Protein AF-A0A7W1L720-F1 (afdb_monomer)

Nearest PDB structures (foldseek):
  8gme-assembly2_D  TM=6.610E-01  e=1.877E+00  Tequatrovirus
  8s9i-assembly1_A  TM=6.645E-01  e=3.642E+00  Tequatrovirus
  8p0w-assembly1_G  TM=3.913E-01  e=6.218E-01  Homo sapiens
  6bp6-assembly1_B  TM=3.991E-01  e=1.275E+00  Homo sapiens
  8p0w-assembly1_B  TM=3.768E-01  e=3.642E+00  Homo sapiens

Structure (mmCIF, N/CA/C/O backbone):
data_AF-A0A7W1L720-F1
#
_entry.id   AF-A0A7W1L720-F1
#
loop_
_atom_site.group_PDB
_atom_site.id
_atom_site.type_symbol
_atom_site.label_atom_id
_atom_site.label_alt_id
_atom_site.label_comp_id
_atom_site.label_asym_id
_atom_site.label_entity_id
_atom_site.label_seq_id
_atom_site.pdbx_PDB_ins_code
_atom_site.Cartn_x
_atom_site.Cartn_y
_atom_site.Cartn_z
_atom_site.occupancy
_atom_site.B_iso_or_equiv
_atom_site.auth_seq_id
_atom_site.auth_comp_id
_atom_site.auth_asym_id
_atom_site.auth_atom_id
_atom_site.pdbx_PDB_model_num
ATOM 1 N N . MET A 1 1 ? 8.305 -11.039 -8.460 1.00 84.25 1 MET A N 1
ATOM 2 C CA . MET A 1 1 ? 7.531 -10.639 -9.656 1.00 84.25 1 MET A CA 1
ATOM 3 C C . MET A 1 1 ? 8.426 -9.963 -10.688 1.00 84.25 1 MET A C 1
ATOM 5 O O . MET A 1 1 ? 9.222 -9.099 -10.330 1.00 84.25 1 MET A O 1
ATOM 9 N N . THR A 1 2 ? 8.290 -10.355 -11.951 1.00 89.62 2 THR A N 1
ATOM 10 C CA . THR A 1 2 ? 9.019 -9.853 -13.123 1.00 89.62 2 THR A CA 1
ATOM 11 C C . THR A 1 2 ? 8.273 -8.710 -13.824 1.00 89.62 2 THR A C 1
ATOM 13 O O . THR A 1 2 ? 7.104 -8.431 -13.558 1.00 89.62 2 THR A O 1
ATOM 16 N N . ARG A 1 3 ? 8.931 -8.044 -14.784 1.00 87.38 3 ARG A N 1
ATOM 17 C CA . ARG A 1 3 ? 8.314 -6.973 -15.587 1.00 87.38 3 ARG A CA 1
ATOM 18 C C . ARG A 1 3 ? 7.153 -7.459 -16.466 1.00 87.38 3 ARG A C 1
ATOM 20 O O . ARG A 1 3 ? 6.214 -6.699 -16.685 1.00 87.38 3 ARG A O 1
ATOM 27 N N . ALA A 1 4 ? 7.236 -8.679 -16.997 1.00 89.44 4 ALA A N 1
ATOM 28 C CA . ALA A 1 4 ? 6.194 -9.237 -17.858 1.00 89.44 4 ALA A CA 1
ATOM 29 C C . ALA A 1 4 ? 4.912 -9.518 -17.062 1.00 89.44 4 ALA A C 1
ATOM 31 O O . ALA A 1 4 ? 3.839 -9.109 -17.493 1.00 89.44 4 ALA A O 1
ATOM 32 N N . GLU A 1 5 ? 5.052 -10.111 -15.874 1.00 91.56 5 GLU A N 1
ATOM 33 C CA . GLU A 1 5 ? 3.946 -10.350 -14.935 1.00 91.56 5 GLU A CA 1
ATOM 34 C C . GLU A 1 5 ? 3.291 -9.028 -14.512 1.00 91.56 5 GLU A C 1
ATOM 36 O O . GLU A 1 5 ? 2.081 -8.876 -14.613 1.00 91.56 5 GLU A O 1
ATOM 41 N N . LEU A 1 6 ? 4.095 -8.012 -14.166 1.00 91.19 6 LEU A N 1
ATOM 42 C CA . LEU A 1 6 ? 3.585 -6.669 -13.863 1.00 91.19 6 LEU A CA 1
ATOM 43 C C . LEU A 1 6 ? 2.748 -6.072 -14.999 1.00 91.19 6 LEU A C 1
ATOM 45 O O . LEU A 1 6 ? 1.732 -5.425 -14.754 1.00 91.19 6 LEU A O 1
ATOM 49 N N . LEU A 1 7 ? 3.201 -6.233 -16.245 1.00 92.31 7 LEU A N 1
ATOM 50 C CA . LEU A 1 7 ? 2.473 -5.723 -17.401 1.00 92.31 7 LEU A CA 1
ATOM 51 C C . LEU A 1 7 ? 1.150 -6.470 -17.592 1.00 92.31 7 LEU A C 1
ATOM 53 O O . LEU A 1 7 ? 0.152 -5.840 -17.930 1.00 92.31 7 LEU A O 1
ATOM 57 N N . GLU A 1 8 ? 1.140 -7.782 -17.376 1.00 94.25 8 GLU A N 1
ATOM 58 C CA . GLU A 1 8 ? -0.069 -8.596 -17.458 1.00 94.25 8 GLU A CA 1
ATOM 59 C C . GLU A 1 8 ? -1.124 -8.144 -16.439 1.00 94.25 8 GLU A C 1
ATOM 61 O O . GLU A 1 8 ? -2.250 -7.854 -16.841 1.00 94.25 8 GLU A O 1
ATOM 66 N N . GLU A 1 9 ? -0.742 -7.965 -15.171 1.00 93.88 9 GLU A N 1
ATOM 67 C CA . GLU A 1 9 ? -1.620 -7.440 -14.112 1.00 93.88 9 GLU A CA 1
ATOM 68 C C . GLU A 1 9 ? -2.250 -6.093 -14.519 1.00 93.88 9 GLU A C 1
ATOM 70 O O . GLU A 1 9 ? -3.471 -5.908 -14.486 1.00 93.88 9 GLU A O 1
ATOM 75 N N . VAL A 1 10 ? -1.430 -5.148 -14.998 1.00 92.81 10 VAL A N 1
ATOM 76 C CA . VAL A 1 10 ? -1.912 -3.827 -15.442 1.00 92.81 10 VAL A CA 1
ATOM 77 C C . VAL A 1 10 ? -2.888 -3.943 -16.614 1.00 92.81 10 VAL A C 1
ATOM 79 O O . VAL A 1 10 ? -3.905 -3.247 -16.640 1.00 92.81 10 VAL A O 1
ATOM 82 N N . LEU A 1 11 ? -2.610 -4.813 -17.589 1.00 95.69 11 LEU A N 1
ATOM 83 C CA . LEU A 1 11 ? -3.492 -5.030 -18.741 1.00 95.69 11 LEU A CA 1
ATOM 84 C C . LEU A 1 11 ? -4.827 -5.674 -18.347 1.00 95.69 11 LEU A C 1
ATOM 86 O O . LEU A 1 11 ? -5.831 -5.448 -19.023 1.00 95.69 11 LEU A O 1
ATOM 90 N N . GLN A 1 12 ? -4.859 -6.419 -17.242 1.00 95.38 12 GLN A N 1
ATOM 91 C CA . GLN A 1 12 ? -6.083 -6.951 -16.641 1.00 95.38 12 GLN A CA 1
ATOM 92 C C . GLN A 1 12 ? -6.851 -5.904 -15.811 1.00 95.38 12 GLN A C 1
ATOM 94 O O . GLN A 1 12 ? -7.932 -6.189 -15.296 1.00 95.38 12 GLN A O 1
ATOM 99 N N . GLY A 1 13 ? -6.342 -4.671 -15.728 1.00 94.12 13 GLY A N 1
ATOM 100 C CA . GLY A 1 13 ? -6.983 -3.557 -15.033 1.00 94.12 13 GLY A CA 1
ATOM 101 C C . GLY A 1 13 ? -6.602 -3.439 -13.558 1.00 94.12 13 GLY A C 1
ATOM 102 O O . GLY A 1 13 ? -7.248 -2.684 -12.831 1.00 94.12 13 GLY A O 1
ATOM 103 N N . VAL A 1 14 ? -5.565 -4.151 -13.110 1.00 95.25 14 VAL A N 1
ATOM 104 C CA . VAL A 1 14 ? -5.061 -4.054 -11.739 1.00 95.25 14 VAL A CA 1
ATOM 105 C C . VAL A 1 14 ? -4.309 -2.741 -11.548 1.00 95.25 14 VAL A C 1
ATOM 107 O O . VAL A 1 14 ? -3.455 -2.354 -12.350 1.00 95.25 14 VAL A O 1
ATOM 110 N N . LEU A 1 15 ? -4.620 -2.044 -10.455 1.00 95.50 15 LEU A N 1
ATOM 111 C CA . LEU A 1 15 ? -3.915 -0.834 -10.060 1.00 95.50 15 LEU A CA 1
ATOM 112 C C . LEU A 1 15 ? -2.749 -1.193 -9.140 1.00 95.50 15 LEU A C 1
ATOM 114 O O . LEU A 1 15 ? -2.918 -1.826 -8.097 1.00 95.50 15 LEU A O 1
ATOM 118 N N . LEU A 1 16 ? -1.557 -0.740 -9.516 1.00 95.06 16 LEU A N 1
ATOM 119 C CA . LEU A 1 16 ? -0.338 -0.982 -8.760 1.00 95.06 16 LEU A CA 1
ATOM 120 C C . LEU A 1 16 ? 0.589 0.231 -8.777 1.00 95.06 16 LEU A C 1
ATOM 122 O O . LEU A 1 16 ? 0.572 1.054 -9.695 1.00 95.06 16 LEU A O 1
ATOM 126 N N . ILE A 1 17 ? 1.416 0.330 -7.743 1.00 94.69 17 ILE A N 1
ATOM 127 C CA . ILE A 1 17 ? 2.519 1.281 -7.638 1.00 94.69 17 ILE A CA 1
ATOM 128 C C . ILE A 1 17 ? 3.801 0.474 -7.515 1.00 94.69 17 ILE A C 1
ATOM 130 O O . ILE A 1 17 ? 3.909 -0.407 -6.673 1.00 94.69 17 ILE A O 1
ATOM 134 N N . VAL A 1 18 ? 4.792 0.789 -8.342 1.00 94.81 18 VAL A N 1
ATOM 135 C CA . VAL A 1 18 ? 6.126 0.188 -8.260 1.00 94.81 18 VAL A CA 1
ATOM 136 C C . VAL A 1 18 ? 7.089 1.231 -7.730 1.00 94.81 18 VAL A C 1
ATOM 138 O O . VAL A 1 18 ? 7.270 2.280 -8.349 1.00 94.81 18 VAL A O 1
ATOM 141 N N . GLY A 1 19 ? 7.730 0.947 -6.602 1.00 95.00 19 GLY A N 1
ATOM 142 C CA . GLY A 1 19 ? 8.590 1.932 -5.961 1.00 95.00 19 GLY A CA 1
ATOM 143 C C . GLY A 1 19 ? 9.538 1.361 -4.923 1.00 95.00 19 GLY A C 1
ATOM 144 O O . GLY A 1 19 ? 9.471 0.194 -4.542 1.00 95.00 19 GLY A O 1
ATOM 145 N N . GLU A 1 20 ? 10.439 2.221 -4.475 1.00 96.44 20 GLU A N 1
ATOM 146 C CA . GLU A 1 20 ? 11.342 1.963 -3.369 1.00 96.44 20 GLU A CA 1
ATOM 147 C C . GLU A 1 20 ? 10.626 2.239 -2.043 1.00 96.44 20 GLU A C 1
ATOM 149 O O . GLU A 1 20 ? 10.078 3.323 -1.821 1.00 96.44 20 GLU A O 1
ATOM 154 N N . TYR A 1 21 ? 10.633 1.270 -1.138 1.00 96.94 21 TYR A N 1
ATOM 155 C CA . TYR A 1 21 ? 10.044 1.416 0.182 1.00 96.94 21 TYR A CA 1
ATOM 156 C C . TYR A 1 21 ? 10.925 2.298 1.071 1.00 96.94 21 TYR A C 1
ATOM 158 O O . TYR A 1 21 ? 12.103 2.011 1.311 1.00 96.94 21 TYR A O 1
ATOM 166 N N . ARG A 1 22 ? 10.349 3.380 1.601 1.00 97.12 22 ARG A N 1
ATOM 167 C CA . ARG A 1 22 ? 11.051 4.349 2.456 1.00 97.12 22 ARG A CA 1
ATOM 168 C C . ARG A 1 22 ? 10.780 4.131 3.945 1.00 97.12 22 ARG A C 1
ATOM 170 O O . ARG A 1 22 ? 11.640 4.464 4.761 1.00 97.12 22 ARG A O 1
ATOM 177 N N . GLY A 1 23 ? 9.638 3.548 4.300 1.00 96.00 23 GLY A N 1
ATOM 178 C CA . GLY A 1 23 ? 9.287 3.217 5.680 1.00 96.00 23 GLY A CA 1
ATOM 179 C C . GLY A 1 23 ? 7.785 3.250 5.929 1.00 96.00 23 GLY A C 1
ATOM 180 O O . GLY A 1 23 ? 7.015 3.598 5.037 1.00 96.00 23 GLY A O 1
ATOM 181 N N . SER A 1 24 ? 7.388 2.905 7.154 1.00 96.31 24 SER A N 1
ATOM 182 C CA . SER A 1 24 ? 5.986 2.916 7.579 1.00 96.31 24 SER A CA 1
ATOM 183 C C . SER A 1 24 ? 5.833 3.303 9.038 1.00 96.31 24 SER A C 1
ATOM 185 O O . SER A 1 24 ? 6.743 3.116 9.846 1.00 96.31 24 SER A O 1
ATOM 187 N N . HIS A 1 25 ? 4.647 3.788 9.377 1.00 96.00 25 HIS A N 1
ATOM 188 C CA . HIS A 1 25 ? 4.207 3.992 10.749 1.00 96.00 25 HIS A CA 1
ATOM 189 C C . HIS A 1 25 ? 2.735 3.593 10.870 1.00 96.00 25 HIS A C 1
ATOM 191 O O . HIS A 1 25 ? 1.998 3.657 9.887 1.00 96.00 25 HIS A O 1
ATOM 197 N N . ALA A 1 26 ? 2.323 3.162 12.061 1.00 96.19 26 ALA A N 1
ATOM 198 C CA . ALA A 1 26 ? 0.934 2.857 12.359 1.00 96.19 26 ALA A CA 1
A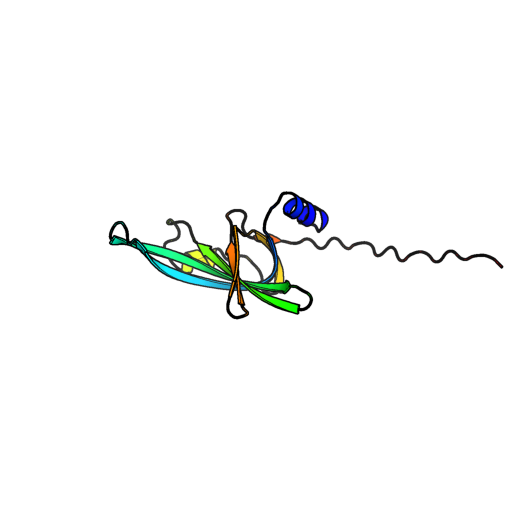TOM 199 C C . ALA A 1 26 ? 0.403 3.852 13.385 1.00 96.19 26 ALA A C 1
ATOM 201 O O . ALA A 1 26 ? 1.108 4.210 14.322 1.00 96.19 26 ALA A O 1
ATOM 202 N N . GLU A 1 27 ? -0.843 4.266 13.219 1.00 95.50 27 GLU A N 1
ATOM 203 C CA . GLU A 1 27 ? -1.502 5.215 14.107 1.00 95.50 27 GLU A CA 1
ATOM 204 C C . GLU A 1 27 ? -2.943 4.793 14.386 1.00 95.50 27 GLU A C 1
ATOM 206 O O . GLU A 1 27 ? -3.559 4.039 13.624 1.00 95.50 27 GLU A O 1
ATOM 211 N N . GLN A 1 28 ? -3.488 5.305 15.488 1.00 94.12 28 GLN A N 1
ATOM 212 C CA . GLN A 1 28 ? -4.903 5.169 15.783 1.00 94.12 28 GLN A CA 1
ATOM 213 C C . GLN A 1 28 ? -5.684 6.222 14.998 1.00 94.12 28 GLN A C 1
ATOM 215 O O . GLN A 1 28 ? -5.430 7.421 15.110 1.00 94.12 28 GLN A O 1
ATOM 220 N N . ALA A 1 29 ? -6.650 5.763 14.214 1.00 91.88 29 ALA A N 1
ATOM 221 C CA . ALA A 1 29 ? -7.550 6.602 13.448 1.00 91.88 29 ALA A CA 1
ATOM 222 C C . ALA A 1 29 ? -8.998 6.285 13.817 1.00 91.88 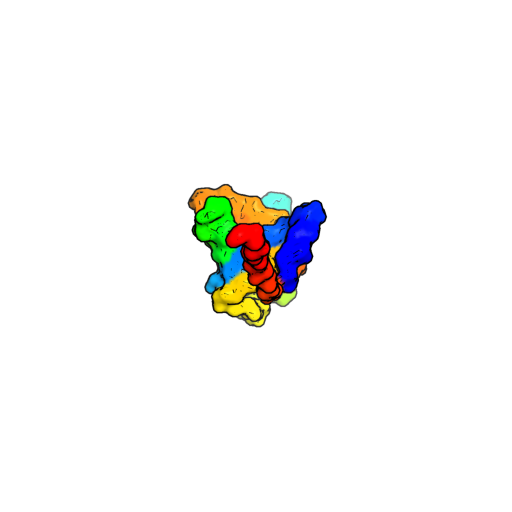29 ALA A C 1
ATOM 224 O O . ALA A 1 29 ? -9.324 5.218 14.338 1.00 91.88 29 ALA A O 1
ATOM 225 N N . GLY A 1 30 ? -9.888 7.223 13.528 1.00 88.06 30 GLY A N 1
ATOM 226 C CA . GLY A 1 30 ? -11.301 7.010 13.753 1.00 88.06 30 GLY A CA 1
ATOM 227 C C . GLY A 1 30 ? -12.158 8.082 13.117 1.00 88.06 30 GLY A C 1
ATOM 228 O O . GLY A 1 30 ? -11.678 9.137 12.700 1.00 88.06 30 GLY A O 1
ATOM 229 N N . TYR A 1 31 ? -13.443 7.787 13.017 1.00 89.12 31 TYR A N 1
ATOM 230 C CA . TYR A 1 31 ? -14.456 8.737 12.592 1.00 89.12 31 TYR A CA 1
ATOM 231 C C . TYR A 1 31 ? -15.768 8.444 13.309 1.00 89.12 31 TYR A C 1
ATOM 233 O O . TYR A 1 31 ? -15.989 7.353 13.832 1.00 89.12 31 TYR A O 1
ATOM 241 N N . VAL A 1 32 ? -16.648 9.438 13.322 1.00 89.31 32 VAL A N 1
ATOM 242 C CA . VAL A 1 32 ? -18.017 9.264 13.801 1.00 89.31 32 VAL A CA 1
ATOM 243 C C . VAL A 1 32 ? -18.901 8.990 12.597 1.00 89.31 32 VAL A C 1
ATOM 245 O O . VAL A 1 32 ? -18.977 9.815 11.681 1.00 89.31 32 VAL A O 1
ATOM 248 N N . ASP A 1 33 ? -19.563 7.837 12.590 1.00 86.81 33 ASP A N 1
ATOM 249 C CA . ASP A 1 33 ? -20.582 7.541 11.595 1.00 86.81 33 ASP A CA 1
ATOM 250 C C . ASP A 1 33 ? -21.759 8.499 11.801 1.00 86.81 33 ASP A C 1
ATOM 252 O O . ASP A 1 33 ? -22.491 8.423 12.787 1.00 86.81 33 ASP A O 1
ATOM 256 N N . ARG A 1 34 ? -21.952 9.416 10.850 1.00 85.56 34 ARG A N 1
ATOM 257 C CA . ARG A 1 34 ? -23.010 10.431 10.920 1.00 85.56 34 ARG A CA 1
ATOM 258 C C . ARG A 1 34 ? -24.419 9.841 10.864 1.00 85.56 34 ARG A C 1
ATOM 260 O O . ARG A 1 34 ? -25.354 10.524 11.269 1.00 85.56 34 ARG A O 1
ATOM 267 N N . LYS A 1 35 ? -24.591 8.619 10.351 1.00 87.94 35 LYS A N 1
ATOM 268 C CA . LYS A 1 35 ? -25.901 7.977 10.204 1.00 87.94 35 LYS A CA 1
ATOM 269 C C . LYS A 1 35 ? -26.391 7.357 11.510 1.00 87.94 35 LYS A C 1
ATOM 271 O O . LYS A 1 35 ? -27.585 7.409 11.786 1.00 87.94 35 LYS A O 1
ATOM 276 N N . PHE A 1 36 ? -25.482 6.785 12.297 1.00 86.81 36 PHE A N 1
ATOM 277 C CA . PHE A 1 36 ? -25.824 6.043 13.517 1.00 86.81 36 PHE A CA 1
ATOM 278 C C . PHE A 1 36 ? -25.231 6.643 14.799 1.00 86.81 36 PHE A C 1
ATOM 280 O O . PHE A 1 36 ? -25.585 6.213 15.890 1.00 86.81 36 PHE A O 1
ATOM 287 N N . GLY A 1 37 ? -24.339 7.631 14.690 1.00 87.44 37 GLY A N 1
ATOM 288 C CA . GLY A 1 37 ? -23.655 8.254 15.826 1.00 87.44 37 GLY A CA 1
ATOM 289 C C . GLY A 1 37 ? -22.537 7.402 16.436 1.00 87.44 37 GLY A C 1
ATOM 290 O O . GLY A 1 37 ? -21.959 7.793 17.447 1.00 87.44 37 GLY A O 1
ATOM 291 N N . ASN A 1 38 ? -22.212 6.254 15.839 1.00 89.44 38 ASN A N 1
ATOM 292 C CA . ASN A 1 38 ? -21.195 5.347 16.360 1.00 89.44 38 ASN A CA 1
ATOM 293 C C . ASN A 1 38 ? -19.790 5.909 16.132 1.00 89.44 38 ASN A C 1
ATOM 295 O O . ASN A 1 38 ? -19.453 6.343 15.029 1.00 89.44 38 ASN A O 1
ATOM 299 N N . VAL A 1 39 ? -18.952 5.852 17.167 1.00 86.81 39 VAL A N 1
ATOM 300 C CA . VAL A 1 39 ? -17.520 6.135 17.044 1.00 86.81 39 VAL A CA 1
ATOM 301 C C . VAL A 1 39 ? -16.832 4.872 16.544 1.00 86.81 39 VAL A C 1
ATOM 303 O O . VAL A 1 39 ? -16.842 3.845 17.220 1.00 86.81 39 VAL A O 1
ATOM 306 N N . ILE A 1 40 ? -16.238 4.951 15.359 1.00 88.44 40 ILE A N 1
ATOM 307 C CA . ILE A 1 40 ? -15.467 3.866 14.762 1.00 88.44 40 ILE A CA 1
ATOM 308 C C . ILE A 1 40 ? -13.996 4.210 14.938 1.00 88.44 40 ILE A C 1
ATOM 310 O O . ILE A 1 40 ? -13.530 5.207 14.393 1.00 88.44 40 ILE A O 1
ATOM 314 N N . ASN A 1 41 ? -13.275 3.369 15.677 1.00 89.88 41 ASN A N 1
ATOM 315 C CA . ASN A 1 41 ? -11.831 3.468 15.873 1.00 89.88 41 ASN A CA 1
ATOM 316 C C . ASN A 1 41 ? -11.150 2.255 15.241 1.00 89.88 41 ASN A C 1
ATOM 318 O O . ASN A 1 41 ? -11.664 1.142 15.322 1.00 89.88 41 ASN A O 1
ATOM 322 N N . TYR A 1 42 ? -9.999 2.467 14.618 1.00 92.00 42 TYR A N 1
ATOM 323 C CA . TYR A 1 42 ? -9.200 1.412 14.005 1.00 92.00 42 TYR A CA 1
ATOM 324 C C . TYR A 1 42 ? -7.729 1.818 13.942 1.00 92.00 42 TYR A C 1
ATOM 326 O O . TYR A 1 42 ? -7.382 2.997 14.028 1.00 92.00 42 TYR A O 1
ATOM 334 N N . ILE A 1 43 ? -6.854 0.832 13.770 1.00 95.19 43 ILE A N 1
ATOM 335 C CA . ILE A 1 43 ? -5.443 1.075 13.479 1.00 95.19 43 ILE A CA 1
ATOM 336 C C . ILE A 1 43 ? -5.266 1.187 11.963 1.00 95.19 43 ILE A C 1
ATOM 338 O O . ILE A 1 43 ? -5.816 0.388 11.199 1.00 95.19 43 ILE A O 1
ATOM 342 N N . ARG A 1 44 ? -4.503 2.186 11.512 1.00 95.00 44 ARG A N 1
ATOM 343 C CA . ARG A 1 44 ? -4.084 2.314 10.109 1.00 95.00 44 ARG A CA 1
ATOM 344 C C . ARG A 1 44 ? -2.570 2.391 10.001 1.00 95.00 44 ARG A C 1
ATOM 346 O O . ARG A 1 44 ? -1.940 3.072 10.805 1.00 95.00 44 ARG A O 1
ATOM 353 N N . ALA A 1 45 ? -2.000 1.737 8.995 1.00 95.44 45 ALA A N 1
ATOM 354 C CA . ALA A 1 45 ? -0.641 2.006 8.549 1.00 95.44 45 ALA A CA 1
ATOM 355 C C . ALA A 1 45 ? -0.630 3.106 7.493 1.00 95.44 45 ALA A C 1
ATOM 357 O O . ALA A 1 45 ? -1.542 3.226 6.671 1.00 95.44 45 ALA A O 1
ATOM 358 N N . ILE A 1 46 ? 0.451 3.873 7.502 1.00 96.56 46 ILE A N 1
ATOM 359 C CA . ILE A 1 46 ? 0.851 4.758 6.421 1.00 96.56 46 ILE A CA 1
ATOM 360 C C . ILE A 1 46 ? 2.229 4.287 5.967 1.00 96.56 46 ILE A C 1
ATOM 362 O O . ILE A 1 46 ? 3.206 4.400 6.712 1.00 96.56 46 ILE A O 1
ATOM 366 N N . HIS A 1 47 ? 2.297 3.767 4.748 1.00 97.06 47 HIS A N 1
ATOM 367 C CA . HIS A 1 47 ? 3.530 3.391 4.073 1.00 97.06 47 HIS A CA 1
ATOM 368 C C . HIS A 1 47 ? 3.983 4.537 3.173 1.00 97.06 47 HIS A C 1
ATOM 370 O O . HIS A 1 47 ? 3.172 5.185 2.508 1.00 97.06 47 HIS A O 1
ATOM 376 N N . LEU A 1 48 ? 5.287 4.781 3.136 1.00 97.12 48 LEU A N 1
ATOM 377 C CA . LEU A 1 48 ? 5.904 5.723 2.218 1.00 97.12 48 LEU A CA 1
ATOM 378 C C . LEU A 1 48 ? 6.697 4.947 1.173 1.00 97.12 48 LEU A C 1
ATOM 380 O O . LEU A 1 48 ? 7.652 4.240 1.507 1.00 97.12 48 LEU A O 1
ATOM 384 N N . ALA A 1 49 ? 6.324 5.133 -0.086 1.00 97.06 49 ALA A N 1
ATOM 385 C CA . ALA A 1 49 ? 7.067 4.640 -1.232 1.00 97.06 49 ALA A CA 1
ATOM 386 C C . ALA A 1 49 ? 7.556 5.814 -2.082 1.00 97.06 49 ALA A C 1
ATOM 388 O O . ALA A 1 49 ? 6.935 6.878 -2.132 1.00 97.06 49 ALA A O 1
ATOM 389 N N . GLU A 1 50 ? 8.681 5.618 -2.751 1.00 96.50 50 GLU A N 1
ATOM 390 C CA . GLU A 1 50 ? 9.214 6.547 -3.733 1.00 96.50 50 GLU A CA 1
ATOM 391 C C . GLU A 1 50 ? 9.207 5.880 -5.105 1.00 96.50 50 GLU A C 1
ATOM 393 O O . GLU A 1 50 ? 9.747 4.788 -5.272 1.00 96.50 50 GLU A O 1
ATOM 398 N N . CYS A 1 51 ? 8.578 6.510 -6.090 1.00 94.31 51 CYS A N 1
ATOM 399 C CA . CYS A 1 51 ? 8.444 5.946 -7.429 1.00 94.31 51 CYS A CA 1
ATOM 400 C C . CYS A 1 51 ? 8.729 6.994 -8.500 1.00 94.31 51 CYS A C 1
ATOM 402 O O . CYS A 1 51 ? 8.573 8.195 -8.275 1.00 94.31 51 CYS A O 1
ATOM 404 N N . SER A 1 52 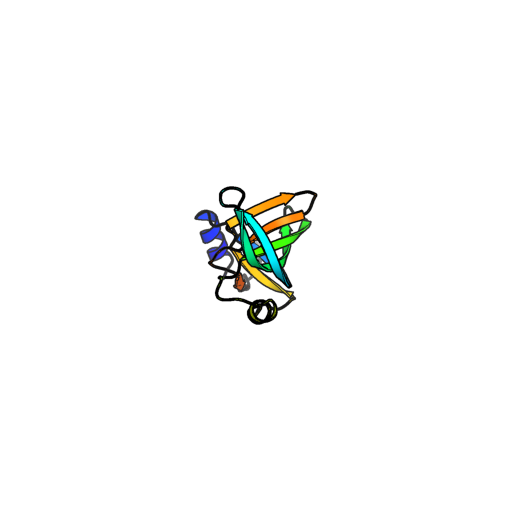? 9.109 6.538 -9.694 1.00 90.12 52 SER A N 1
ATOM 405 C CA . SER A 1 52 ? 9.134 7.425 -10.853 1.00 90.12 52 SER A CA 1
ATOM 406 C C . SER A 1 52 ? 7.718 7.601 -11.391 1.00 90.12 52 SER A C 1
ATOM 408 O O . SER A 1 52 ? 7.038 6.624 -11.698 1.00 90.12 52 SER A O 1
ATOM 410 N N . TRP A 1 53 ? 7.282 8.848 -11.515 1.00 82.75 53 TRP A N 1
ATOM 411 C CA . TRP A 1 53 ? 5.991 9.231 -12.067 1.00 82.75 53 TRP A CA 1
ATOM 412 C C . TRP A 1 53 ? 6.216 10.348 -13.088 1.00 82.75 53 TRP A C 1
ATOM 414 O O . TRP A 1 53 ? 6.873 11.332 -12.776 1.00 82.75 53 TRP A O 1
ATOM 424 N N . HIS A 1 54 ? 5.733 10.203 -14.328 1.00 81.38 54 HIS A N 1
ATOM 425 C CA . HIS A 1 54 ? 5.949 11.171 -15.425 1.00 81.38 54 HIS A CA 1
ATOM 426 C C . HIS A 1 54 ? 7.377 11.762 -15.501 1.00 81.38 54 HIS A C 1
ATOM 428 O O . HIS A 1 54 ? 7.552 12.976 -15.614 1.00 81.38 54 HIS A O 1
ATOM 434 N N . GLY A 1 55 ? 8.409 10.919 -15.397 1.00 82.31 55 GLY A N 1
ATOM 435 C CA . GLY A 1 55 ? 9.807 11.349 -15.529 1.00 82.31 55 GLY A CA 1
ATOM 436 C C . GLY A 1 55 ? 10.382 12.134 -14.341 1.00 82.31 55 GLY A C 1
ATOM 437 O O . GLY A 1 55 ? 11.514 12.599 -14.432 1.00 82.31 55 GLY A O 1
ATOM 438 N N . HIS A 1 56 ? 9.656 12.264 -13.228 1.00 86.31 56 HIS A N 1
ATOM 439 C CA . HIS A 1 56 ? 10.188 12.760 -11.956 1.00 86.31 56 HIS A CA 1
ATOM 440 C C . HIS A 1 56 ? 10.073 11.697 -10.863 1.00 86.31 56 HIS A C 1
ATOM 442 O O . HIS A 1 56 ? 9.341 10.720 -11.000 1.00 86.31 56 HIS A O 1
ATOM 448 N N . ILE A 1 57 ? 10.827 11.877 -9.783 1.00 90.25 57 ILE A N 1
ATOM 449 C CA . ILE A 1 57 ? 10.685 11.071 -8.572 1.00 90.25 57 ILE A CA 1
ATOM 450 C C . ILE A 1 57 ? 9.571 11.692 -7.728 1.00 90.25 57 ILE A C 1
ATOM 452 O O . ILE A 1 57 ? 9.623 12.884 -7.424 1.00 90.25 57 ILE A O 1
ATOM 456 N N . ASP A 1 58 ? 8.580 10.889 -7.356 1.00 91.50 58 ASP A N 1
ATOM 457 C CA . ASP A 1 58 ? 7.465 11.295 -6.506 1.00 91.50 58 ASP A CA 1
ATOM 458 C C . ASP A 1 58 ? 7.377 10.417 -5.251 1.00 91.50 58 ASP A C 1
ATOM 460 O O . ASP A 1 58 ? 7.842 9.274 -5.224 1.00 91.50 58 ASP A O 1
ATOM 464 N N . ARG A 1 59 ? 6.776 10.969 -4.195 1.00 93.94 59 ARG A N 1
ATOM 465 C CA . ARG A 1 59 ? 6.523 10.2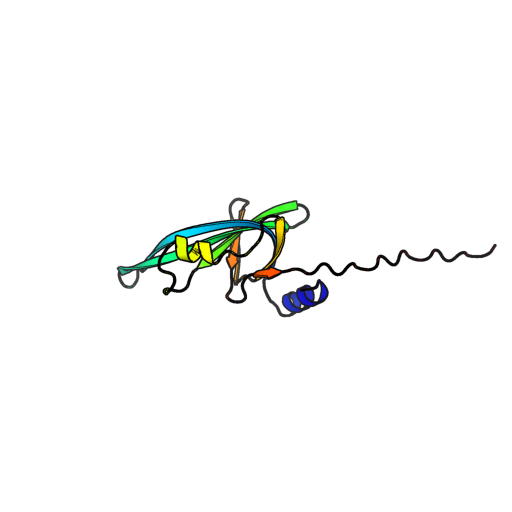69 -2.935 1.00 93.94 59 ARG A CA 1
ATOM 466 C C . ARG A 1 59 ? 5.047 9.932 -2.821 1.00 93.94 59 ARG A C 1
ATOM 468 O O . ARG A 1 59 ? 4.193 10.818 -2.837 1.00 93.94 59 ARG A O 1
ATOM 475 N N . VAL A 1 60 ? 4.770 8.652 -2.623 1.00 96.19 60 VAL A N 1
ATOM 476 C CA . VAL A 1 60 ? 3.419 8.125 -2.475 1.00 96.19 60 VAL A CA 1
ATOM 477 C C . VAL A 1 60 ? 3.185 7.746 -1.019 1.00 96.19 60 VAL A C 1
ATOM 479 O O . VAL A 1 60 ? 3.921 6.935 -0.455 1.00 96.19 60 VAL A O 1
ATOM 482 N N . MET A 1 61 ? 2.142 8.319 -0.420 1.00 96.94 61 MET A N 1
ATOM 483 C CA . MET A 1 61 ? 1.612 7.869 0.866 1.00 96.94 61 MET A CA 1
ATOM 484 C C . MET A 1 61 ? 0.531 6.821 0.627 1.00 96.94 61 MET A C 1
ATOM 486 O O . MET A 1 61 ? -0.516 7.129 0.062 1.00 96.94 61 MET A O 1
ATOM 490 N N . ILE A 1 62 ? 0.776 5.598 1.077 1.00 97.62 62 ILE A N 1
ATOM 491 C CA . ILE A 1 62 ? -0.132 4.470 0.896 1.00 97.62 62 ILE A CA 1
ATOM 492 C C . ILE A 1 62 ? -0.737 4.130 2.254 1.00 97.62 62 ILE A C 1
ATOM 494 O O . ILE A 1 62 ? -0.017 3.781 3.187 1.00 97.62 62 ILE A O 1
ATOM 498 N N . THR A 1 63 ? -2.052 4.254 2.394 1.00 96.69 63 THR A N 1
ATOM 499 C CA . THR A 1 63 ? -2.752 3.910 3.634 1.00 96.69 63 THR A CA 1
ATOM 500 C C . THR A 1 63 ? -3.239 2.471 3.603 1.00 96.69 63 THR A C 1
ATOM 502 O O . THR A 1 63 ? -3.803 2.051 2.600 1.00 96.69 63 THR A O 1
ATOM 505 N N . GLN A 1 64 ? -3.115 1.752 4.712 1.00 95.12 64 GLN A N 1
ATOM 506 C CA . GLN A 1 64 ? -3.676 0.413 4.891 1.00 95.12 64 GLN A CA 1
ATOM 507 C C . GLN A 1 64 ? -4.480 0.391 6.192 1.00 95.12 64 GLN A C 1
ATOM 509 O O . GLN A 1 64 ? -3.970 0.768 7.249 1.00 95.12 64 GLN A O 1
ATOM 514 N N . ARG A 1 65 ? -5.742 -0.039 6.142 1.00 92.25 65 ARG A N 1
ATOM 515 C CA . ARG A 1 65 ? -6.534 -0.279 7.356 1.00 92.25 65 ARG A CA 1
ATOM 516 C C . ARG A 1 65 ? -6.225 -1.677 7.877 1.00 92.25 65 ARG A C 1
ATOM 518 O O . ARG A 1 65 ? -6.273 -2.633 7.111 1.00 92.25 65 ARG A O 1
ATOM 525 N N . PHE A 1 66 ? -5.961 -1.802 9.173 1.00 91.94 66 PHE A N 1
ATOM 526 C CA . PHE A 1 66 ? -5.814 -3.120 9.777 1.00 91.94 66 PHE A CA 1
ATOM 527 C C . PHE A 1 66 ? -7.168 -3.751 10.125 1.00 91.94 66 PHE A C 1
ATOM 529 O O . PHE A 1 66 ? -8.123 -3.029 10.446 1.00 91.94 66 PHE A O 1
ATOM 536 N N . PRO A 1 67 ? -7.244 -5.095 10.110 1.00 88.69 67 PRO A N 1
ATOM 537 C CA . PRO A 1 67 ? -8.373 -5.831 10.661 1.00 88.69 67 PRO A CA 1
ATOM 538 C C . PRO A 1 67 ? -8.610 -5.496 12.140 1.00 88.69 67 PRO A C 1
ATOM 540 O O . PRO A 1 67 ? -7.674 -5.170 12.869 1.00 88.69 67 PRO A O 1
ATOM 543 N N . GLU A 1 68 ? -9.854 -5.630 12.605 1.00 86.62 68 GLU A N 1
ATOM 544 C CA . GLU A 1 68 ? -10.251 -5.296 13.987 1.00 86.62 68 GLU A CA 1
ATOM 545 C C . GLU A 1 68 ? -9.524 -6.129 15.056 1.00 86.62 68 GLU A C 1
ATOM 547 O O . GLU A 1 68 ? -9.445 -5.722 16.211 1.00 86.62 68 GLU A O 1
ATOM 552 N N . GLN A 1 69 ? -8.956 -7.277 14.674 1.00 89.44 69 GLN A N 1
ATOM 553 C CA . GLN A 1 69 ? -8.151 -8.126 15.553 1.00 89.44 69 GLN A CA 1
ATOM 554 C C . GLN A 1 69 ? -6.805 -7.483 15.932 1.00 89.44 69 GLN A C 1
ATOM 556 O O . GLN A 1 69 ? -6.224 -7.857 16.949 1.00 89.44 69 GLN A O 1
ATOM 561 N N . VAL A 1 70 ? -6.304 -6.529 15.138 1.00 90.44 70 VAL A N 1
ATOM 562 C CA . VAL A 1 70 ? -5.095 -5.760 15.456 1.00 90.44 70 VAL A CA 1
ATOM 563 C C . VAL A 1 70 ? -5.501 -4.570 16.316 1.00 90.44 70 VAL A C 1
ATOM 565 O O . VAL A 1 70 ? -5.973 -3.544 15.824 1.00 90.44 70 VAL A O 1
ATOM 568 N N . ALA A 1 71 ? -5.333 -4.729 17.627 1.00 87.69 71 ALA A N 1
ATOM 569 C CA . ALA A 1 71 ? -5.890 -3.812 18.617 1.00 87.69 71 ALA A CA 1
ATOM 570 C C . ALA A 1 71 ? -4.912 -2.715 19.072 1.00 87.69 71 ALA A C 1
ATOM 572 O O . ALA A 1 71 ? -5.318 -1.807 19.797 1.00 87.69 71 ALA A O 1
ATOM 573 N N . SER A 1 72 ? -3.634 -2.779 18.678 1.00 92.75 72 SER A N 1
ATOM 574 C CA . SER A 1 72 ? -2.621 -1.801 19.092 1.00 92.75 72 SER A CA 1
ATOM 575 C C . SER A 1 72 ? -1.674 -1.389 17.961 1.00 92.75 72 SER A C 1
ATOM 577 O O . SER A 1 72 ? -1.488 -2.107 16.975 1.00 92.75 72 SER A O 1
ATOM 579 N N . ILE A 1 73 ? -1.059 -0.214 18.121 1.00 95.19 73 ILE A N 1
ATOM 580 C CA . ILE A 1 73 ? -0.057 0.319 17.187 1.00 95.19 73 ILE A CA 1
ATOM 581 C C . ILE A 1 73 ? 1.168 -0.600 17.139 1.00 95.19 73 ILE A C 1
ATOM 583 O O . ILE A 1 73 ? 1.693 -0.865 16.062 1.00 95.19 73 ILE A O 1
ATOM 587 N N . GLU A 1 74 ? 1.597 -1.131 18.282 1.00 94.25 74 GLU A N 1
ATOM 588 C CA . GLU A 1 74 ? 2.766 -2.007 18.390 1.00 94.25 74 GLU A CA 1
ATOM 589 C C . GLU A 1 74 ? 2.542 -3.323 17.639 1.00 94.25 74 GLU A C 1
ATOM 591 O O . GLU A 1 74 ? 3.434 -3.786 16.929 1.00 94.25 74 GLU A O 1
ATOM 596 N N . GLN A 1 75 ? 1.338 -3.901 17.746 1.00 93.56 75 GLN A N 1
ATOM 597 C CA . GLN A 1 75 ? 0.964 -5.098 16.988 1.00 93.56 75 GLN A CA 1
ATOM 598 C C . GLN A 1 75 ? 0.994 -4.837 15.481 1.00 93.56 75 GLN A C 1
ATOM 600 O O . GLN A 1 75 ? 1.551 -5.641 14.740 1.00 93.56 75 GLN A O 1
ATOM 605 N N . ALA A 1 76 ? 0.447 -3.703 15.034 1.00 93.31 76 ALA A N 1
ATOM 606 C CA . ALA A 1 76 ? 0.482 -3.302 13.630 1.00 93.31 76 ALA A CA 1
ATOM 607 C C . ALA A 1 76 ? 1.916 -3.085 13.123 1.00 93.31 76 ALA A C 1
ATOM 609 O O . ALA A 1 76 ? 2.284 -3.560 12.056 1.00 93.31 76 ALA A O 1
ATOM 610 N N . GLN A 1 77 ? 2.760 -2.400 13.894 1.00 93.56 77 GLN A N 1
ATOM 611 C CA . GLN A 1 77 ? 4.149 -2.160 13.500 1.00 93.56 77 GLN A CA 1
ATOM 612 C C . GLN A 1 77 ? 4.970 -3.450 13.424 1.00 93.56 77 GLN A C 1
ATOM 614 O O . GLN A 1 77 ? 5.851 -3.556 12.571 1.00 93.56 77 GLN A O 1
ATOM 619 N N . ALA A 1 78 ? 4.667 -4.443 14.264 1.00 92.75 78 ALA A N 1
ATOM 620 C CA . ALA A 1 78 ? 5.330 -5.743 14.233 1.00 92.75 78 ALA A CA 1
ATOM 621 C C . ALA A 1 78 ? 5.078 -6.524 12.929 1.00 92.75 78 ALA A C 1
ATOM 623 O O . ALA A 1 78 ? 5.855 -7.423 12.609 1.00 92.75 78 ALA A O 1
ATOM 624 N N . THR A 1 79 ? 4.040 -6.185 12.152 1.00 90.69 79 THR A N 1
ATOM 625 C CA . THR A 1 79 ? 3.777 -6.828 10.854 1.00 90.69 79 THR A CA 1
ATOM 626 C C . THR A 1 79 ? 4.572 -6.212 9.702 1.00 90.69 79 THR A C 1
ATOM 628 O O . THR A 1 79 ? 4.558 -6.755 8.599 1.00 90.69 79 THR A O 1
ATOM 631 N N . PHE A 1 80 ? 5.261 -5.084 9.908 1.00 92.50 80 PHE A N 1
ATOM 632 C CA . PHE A 1 80 ? 6.046 -4.436 8.856 1.00 92.50 80 PHE A CA 1
ATOM 633 C C . PHE A 1 80 ? 7.362 -5.185 8.619 1.00 92.50 80 PHE A C 1
ATOM 635 O O . PHE A 1 80 ? 8.364 -4.958 9.291 1.00 92.50 80 PHE A O 1
ATOM 642 N N . ASN A 1 81 ? 7.371 -6.060 7.617 1.00 92.00 81 ASN A N 1
ATOM 643 C CA . ASN A 1 81 ? 8.510 -6.905 7.252 1.00 92.00 81 ASN A CA 1
ATOM 644 C C . ASN A 1 81 ? 9.311 -6.395 6.031 1.00 92.00 81 ASN A C 1
ATOM 646 O O . ASN A 1 81 ? 10.234 -7.072 5.573 1.00 92.00 81 ASN A O 1
ATOM 650 N N . TYR A 1 82 ? 9.003 -5.202 5.513 1.00 93.44 82 TYR A N 1
ATOM 651 C CA . TYR A 1 82 ? 9.681 -4.612 4.350 1.00 93.44 82 TYR A CA 1
ATOM 652 C C . TYR A 1 82 ? 10.944 -3.840 4.733 1.00 93.44 82 TYR A C 1
ATOM 654 O O . TYR A 1 82 ? 11.002 -3.142 5.750 1.00 93.44 82 TYR A O 1
ATOM 662 N N . LYS A 1 83 ? 11.966 -3.924 3.878 1.00 94.38 83 LYS A N 1
ATOM 663 C CA . LYS A 1 83 ? 13.258 -3.268 4.090 1.00 94.38 83 LYS A CA 1
ATOM 664 C C . LYS A 1 83 ? 13.272 -1.908 3.412 1.00 94.38 83 LYS A C 1
ATOM 666 O O . LYS A 1 83 ? 12.965 -1.792 2.228 1.00 94.38 83 LYS A O 1
ATOM 671 N N . ARG A 1 84 ? 13.691 -0.877 4.150 1.00 95.88 84 ARG A N 1
ATOM 672 C CA . ARG A 1 84 ? 13.984 0.439 3.567 1.00 95.88 84 ARG A CA 1
ATOM 673 C C . ARG A 1 84 ? 15.038 0.287 2.467 1.00 95.88 84 ARG A C 1
ATOM 675 O O . ARG A 1 84 ? 16.040 -0.385 2.700 1.00 95.88 84 ARG A O 1
ATOM 682 N N . GLY A 1 85 ? 14.824 0.894 1.303 1.00 94.25 85 GLY A N 1
ATOM 683 C CA . GLY A 1 85 ? 15.696 0.691 0.140 1.00 94.25 85 GLY A CA 1
ATOM 684 C C . GLY A 1 85 ? 15.247 -0.426 -0.799 1.00 94.25 85 GLY A C 1
ATOM 685 O O . GLY A 1 85 ? 15.681 -0.464 -1.945 1.00 94.25 85 GLY A O 1
ATOM 686 N N . GLY A 1 86 ? 14.390 -1.341 -0.337 1.00 94.19 86 GLY A N 1
ATOM 687 C CA . GLY A 1 86 ? 13.881 -2.427 -1.167 1.00 94.19 86 GLY A CA 1
ATOM 688 C C . GLY A 1 86 ? 12.864 -1.923 -2.186 1.00 94.19 86 GLY A C 1
ATOM 689 O O . GLY A 1 86 ? 12.100 -0.999 -1.903 1.00 94.19 86 GLY A O 1
ATOM 690 N N . ARG A 1 87 ? 12.843 -2.545 -3.365 1.00 94.56 87 ARG A N 1
ATOM 691 C CA . ARG A 1 87 ? 11.889 -2.244 -4.432 1.00 94.56 87 ARG A CA 1
ATOM 692 C C . ARG A 1 87 ? 10.739 -3.244 -4.405 1.00 94.56 87 ARG A C 1
ATOM 694 O O . ARG A 1 87 ? 10.966 -4.453 -4.382 1.00 94.56 87 ARG A O 1
ATOM 701 N N . TYR A 1 88 ? 9.517 -2.729 -4.415 1.00 95.94 88 TYR A N 1
ATOM 702 C CA . TYR A 1 88 ? 8.311 -3.527 -4.238 1.00 95.94 88 TYR A CA 1
ATOM 703 C C . TYR A 1 88 ? 7.197 -3.097 -5.199 1.00 95.94 88 TYR A C 1
ATOM 705 O O . TYR A 1 88 ? 7.193 -1.968 -5.705 1.00 95.94 88 TYR A O 1
ATOM 713 N N . VAL A 1 89 ? 6.255 -4.010 -5.420 1.00 95.88 89 VAL A N 1
ATOM 714 C CA . VAL A 1 89 ? 4.933 -3.753 -5.999 1.00 95.88 89 VAL A CA 1
ATOM 715 C C . VAL A 1 89 ? 3.972 -3.510 -4.846 1.00 95.88 89 VAL A C 1
ATOM 717 O O . VAL A 1 89 ? 3.916 -4.311 -3.921 1.00 95.88 89 VAL A O 1
ATOM 720 N N . PHE A 1 90 ? 3.223 -2.418 -4.894 1.00 96.31 90 PHE A N 1
ATOM 721 C CA . PHE A 1 90 ? 2.160 -2.101 -3.952 1.00 96.31 90 PHE A CA 1
ATOM 722 C C . PHE A 1 90 ? 0.848 -2.164 -4.716 1.00 96.31 90 PHE A C 1
ATOM 724 O O . PHE A 1 90 ? 0.596 -1.313 -5.574 1.00 96.31 90 PHE A O 1
ATOM 731 N N . TYR A 1 91 ? 0.026 -3.159 -4.423 1.00 96.44 91 TYR A N 1
ATOM 732 C CA . TYR A 1 91 ? -1.290 -3.262 -5.030 1.00 96.44 91 TYR A CA 1
ATOM 733 C C . TYR A 1 91 ? -2.253 -2.326 -4.308 1.00 96.44 91 TYR A C 1
ATOM 735 O O . TYR A 1 91 ? -2.252 -2.227 -3.077 1.00 96.44 91 TYR A O 1
ATOM 743 N N . ILE A 1 92 ? -3.031 -1.570 -5.077 1.00 97.19 92 ILE A N 1
ATOM 744 C CA . ILE A 1 92 ? -3.826 -0.466 -4.541 1.00 97.19 92 ILE A CA 1
ATOM 745 C C . ILE A 1 92 ? -5.264 -0.514 -5.046 1.00 97.19 92 ILE A C 1
ATOM 747 O O . ILE A 1 92 ? -5.523 -0.906 -6.176 1.00 97.19 92 ILE A O 1
ATOM 751 N N . ASP A 1 93 ? -6.205 -0.062 -4.222 1.00 96.50 93 ASP A N 1
ATOM 752 C CA . ASP A 1 93 ? -7.616 0.043 -4.626 1.00 96.50 93 ASP A CA 1
ATOM 753 C C . ASP A 1 93 ? -7.892 1.336 -5.394 1.00 96.50 93 ASP A C 1
ATOM 755 O O . ASP A 1 93 ? -8.734 1.404 -6.287 1.00 96.50 93 ASP A O 1
ATOM 759 N N . TRP A 1 94 ? -7.199 2.405 -5.008 1.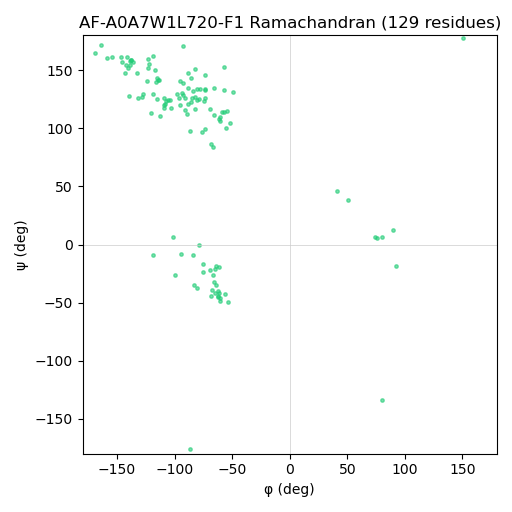00 96.31 94 TRP A N 1
ATOM 760 C CA . TRP A 1 94 ? -7.335 3.722 -5.609 1.00 96.31 94 TRP A CA 1
ATOM 761 C C . TRP A 1 94 ? -6.098 4.566 -5.325 1.00 96.31 94 TRP A C 1
ATOM 763 O O . TRP A 1 94 ? -5.360 4.331 -4.365 1.00 96.31 94 TRP A O 1
ATOM 773 N N . PHE A 1 95 ? -5.919 5.606 -6.135 1.00 95.38 95 PHE A N 1
ATOM 774 C CA . PHE A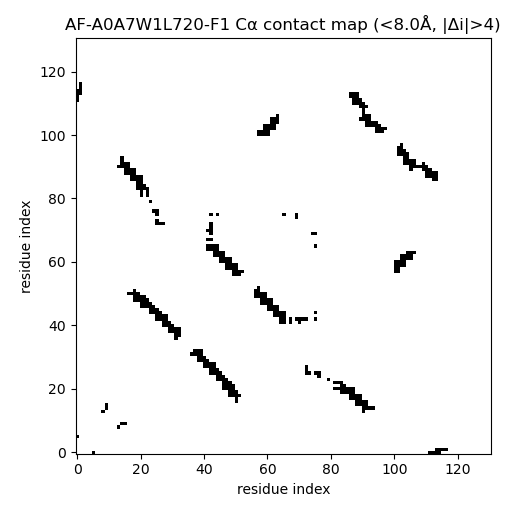 1 95 ? -4.964 6.675 -5.879 1.00 95.38 95 PHE A CA 1
ATOM 775 C C . PHE A 1 95 ? -5.572 8.037 -6.223 1.00 95.38 95 PHE A C 1
ATOM 777 O O . PHE A 1 95 ? -6.488 8.147 -7.038 1.00 95.38 95 PHE A O 1
ATOM 784 N N . LYS A 1 96 ? -5.072 9.093 -5.584 1.00 95.31 96 LYS A N 1
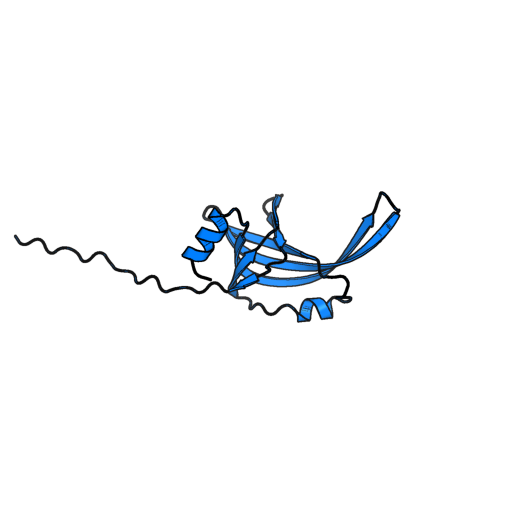ATOM 785 C CA . LYS A 1 96 ? -5.403 10.483 -5.908 1.00 95.31 96 LYS A CA 1
ATOM 786 C C . LYS A 1 96 ? -4.171 11.357 -5.753 1.00 95.31 96 LYS A C 1
ATOM 788 O O . LYS A 1 96 ? -3.354 11.138 -4.861 1.00 95.31 96 LYS A O 1
ATOM 793 N N . ARG A 1 97 ? -4.080 12.400 -6.573 1.00 92.19 97 ARG A N 1
ATOM 794 C CA . ARG A 1 97 ? -3.090 13.462 -6.395 1.00 92.19 97 ARG A CA 1
ATOM 795 C C . ARG A 1 97 ? -3.774 14.691 -5.823 1.00 92.19 97 ARG A C 1
ATOM 797 O O . ARG A 1 97 ? -4.726 15.200 -6.406 1.00 92.19 97 ARG A O 1
ATOM 804 N N . GLU A 1 98 ? -3.281 15.183 -4.698 1.00 93.00 98 GLU A N 1
ATOM 805 C CA . GLU A 1 98 ? -3.827 16.358 -4.028 1.00 93.00 98 GLU A CA 1
ATOM 806 C C . GLU A 1 98 ? -2.680 17.220 -3.499 1.00 93.00 98 GLU A C 1
ATOM 808 O O . GLU A 1 98 ? -1.780 16.726 -2.828 1.00 93.00 98 GLU A O 1
ATOM 813 N N . ARG A 1 99 ? -2.687 18.519 -3.836 1.00 89.19 99 ARG A N 1
ATOM 814 C CA . ARG A 1 99 ? -1.675 19.502 -3.388 1.00 89.19 99 ARG A CA 1
ATOM 815 C C . ARG A 1 99 ? -0.220 19.061 -3.623 1.00 89.19 99 ARG A C 1
ATOM 817 O O . ARG A 1 99 ? 0.655 19.322 -2.807 1.00 89.19 99 ARG A O 1
ATOM 824 N N . GLY A 1 100 ? 0.037 18.406 -4.756 1.00 84.50 100 GLY A N 1
ATOM 825 C CA . GLY A 1 100 ? 1.377 17.945 -5.129 1.00 84.50 100 GLY A CA 1
ATOM 826 C C . GLY A 1 100 ? 1.824 16.649 -4.451 1.00 84.50 100 GLY A C 1
ATOM 827 O O . GLY A 1 100 ? 2.965 16.256 -4.650 1.00 84.50 100 GLY A O 1
ATOM 828 N N . GLN A 1 101 ? 0.944 15.983 -3.701 1.00 89.25 101 GLN A N 1
ATOM 829 C CA . GLN A 1 101 ? 1.220 14.706 -3.056 1.00 89.25 101 GLN A CA 1
ATOM 830 C C . GLN A 1 101 ? 0.320 13.608 -3.620 1.00 89.25 101 GLN A C 1
ATOM 832 O O . GLN A 1 101 ? -0.868 13.829 -3.874 1.00 89.25 101 GLN A O 1
ATOM 837 N N . THR A 1 102 ? 0.895 12.425 -3.819 1.00 93.94 102 THR A N 1
ATOM 838 C CA . THR A 1 102 ? 0.163 11.247 -4.280 1.00 93.94 102 THR A CA 1
ATOM 839 C C . THR A 1 102 ? -0.228 10.395 -3.076 1.00 93.94 102 THR A C 1
ATOM 841 O O . THR A 1 102 ? 0.612 10.023 -2.254 1.00 93.94 102 THR A O 1
ATOM 844 N N . PHE A 1 103 ? -1.518 10.097 -2.969 1.00 96.12 103 PHE A N 1
ATOM 845 C CA . PHE A 1 103 ? -2.090 9.227 -1.948 1.00 96.12 103 PHE A CA 1
ATOM 846 C C . PHE A 1 103 ? -2.666 7.988 -2.610 1.00 96.12 103 PHE A C 1
ATOM 848 O O . PHE A 1 103 ? -3.268 8.099 -3.676 1.00 96.12 103 PHE A O 1
ATOM 855 N N . ALA A 1 104 ? -2.542 6.841 -1.959 1.00 97.12 104 ALA A N 1
ATOM 856 C CA . ALA A 1 104 ? -3.168 5.603 -2.390 1.00 97.12 104 ALA A CA 1
ATOM 857 C C . ALA A 1 104 ? -3.683 4.799 -1.194 1.00 97.12 104 ALA A C 1
ATOM 859 O O . ALA A 1 104 ? -3.259 5.026 -0.060 1.00 97.12 104 ALA A O 1
ATOM 860 N N . SER A 1 105 ? -4.587 3.858 -1.450 1.00 96.94 105 SER A N 1
ATOM 861 C CA . SER A 1 105 ? -5.002 2.853 -0.467 1.00 96.94 105 SER A CA 1
ATOM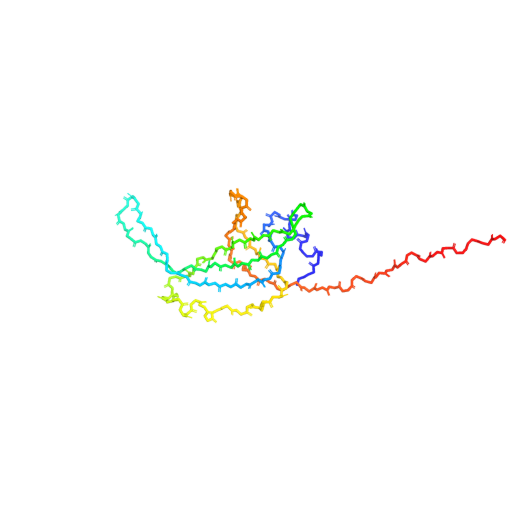 862 C C . SER A 1 105 ? -4.451 1.501 -0.871 1.00 96.94 105 SER A C 1
ATOM 864 O O . SER A 1 105 ? -4.681 1.089 -2.003 1.00 96.94 105 SER A O 1
ATOM 866 N N . LEU A 1 106 ? -3.738 0.839 0.039 1.00 96.62 106 LEU A N 1
ATOM 867 C CA . LEU A 1 106 ? -3.266 -0.526 -0.159 1.00 96.62 106 LEU A CA 1
ATOM 868 C C . LEU A 1 106 ? -4.476 -1.456 -0.215 1.00 96.62 106 LEU A C 1
ATOM 870 O O . LEU A 1 106 ? -5.372 -1.324 0.622 1.00 96.62 106 LEU A O 1
ATOM 874 N N . ASN A 1 107 ? -4.480 -2.367 -1.179 1.00 93.88 107 ASN A N 1
ATOM 875 C CA . ASN A 1 107 ? -5.504 -3.394 -1.277 1.00 93.88 107 ASN A CA 1
ATOM 876 C C . ASN A 1 107 ? -5.143 -4.627 -0.421 1.00 93.88 107 ASN A C 1
ATOM 878 O O . ASN A 1 107 ? -4.108 -4.671 0.253 1.00 93.88 107 ASN A O 1
ATOM 882 N N . ASP A 1 108 ? -5.976 -5.663 -0.511 1.00 89.81 108 ASP A N 1
ATOM 883 C CA . ASP A 1 108 ? -5.801 -6.915 0.234 1.00 89.81 108 ASP A CA 1
ATOM 884 C C . ASP A 1 108 ? -4.687 -7.833 -0.310 1.00 89.81 108 ASP A C 1
ATOM 886 O O . ASP A 1 108 ? -4.235 -8.726 0.407 1.00 89.81 108 ASP A O 1
ATOM 890 N N . TRP A 1 109 ? -4.216 -7.632 -1.547 1.00 89.75 109 TRP A N 1
ATOM 891 C CA . TRP A 1 109 ? -3.072 -8.376 -2.104 1.00 89.75 109 TRP A CA 1
ATOM 892 C C . TRP A 1 109 ? -1.737 -7.882 -1.535 1.00 89.75 109 TRP A C 1
ATOM 894 O O . TRP A 1 109 ? -0.773 -8.640 -1.451 1.00 89.75 109 TRP A O 1
ATOM 904 N N . GLY A 1 110 ? -1.695 -6.640 -1.048 1.00 90.19 110 GLY A N 1
ATOM 905 C CA . GLY A 1 110 ? -0.599 -6.135 -0.233 1.00 90.19 110 GLY A CA 1
ATOM 906 C C . GLY A 1 110 ? 0.628 -5.715 -1.041 1.00 90.19 110 GLY A C 1
ATOM 907 O O . GLY A 1 110 ? 0.530 -4.934 -1.990 1.00 90.19 110 GLY A O 1
ATOM 908 N N . ILE A 1 111 ? 1.811 -6.137 -0.586 1.00 94.06 111 ILE A N 1
ATOM 909 C CA . ILE A 1 111 ? 3.102 -5.673 -1.105 1.00 94.06 111 ILE A CA 1
ATOM 910 C C . ILE A 1 111 ? 3.965 -6.877 -1.480 1.00 94.06 111 ILE A C 1
ATOM 912 O O . ILE A 1 111 ? 4.192 -7.767 -0.661 1.00 94.06 111 ILE A O 1
ATOM 916 N N . GLU A 1 112 ? 4.513 -6.861 -2.691 1.00 94.06 112 GLU A N 1
ATOM 917 C CA . GLU A 1 112 ? 5.312 -7.956 -3.246 1.00 94.06 112 GLU A CA 1
ATOM 918 C C . GLU A 1 112 ? 6.712 -7.507 -3.662 1.00 94.06 112 GLU A C 1
ATOM 920 O O . GLU A 1 112 ? 6.942 -6.352 -4.021 1.00 94.06 112 GLU A O 1
ATOM 925 N N . VAL A 1 113 ? 7.675 -8.430 -3.630 1.00 92.38 113 VAL A N 1
ATOM 926 C CA . VAL A 1 113 ? 9.051 -8.157 -4.067 1.00 92.38 113 VAL A CA 1
ATOM 927 C C . VAL A 1 113 ? 9.137 -8.176 -5.589 1.00 92.38 113 VAL A C 1
ATOM 929 O O . VAL A 1 113 ? 8.660 -9.103 -6.252 1.00 92.38 113 VAL A O 1
ATOM 932 N N . ILE A 1 114 ? 9.812 -7.169 -6.141 1.00 88.38 114 ILE A N 1
ATOM 933 C CA . ILE A 1 114 ? 10.181 -7.168 -7.554 1.00 88.38 114 ILE A CA 1
ATOM 934 C C . ILE A 1 114 ? 11.495 -7.917 -7.712 1.00 88.38 114 ILE A C 1
ATOM 936 O O . ILE A 1 114 ? 12.507 -7.563 -7.110 1.00 88.38 114 ILE A O 1
ATOM 940 N N . GLU A 1 115 ? 11.455 -8.953 -8.536 1.00 83.12 115 GLU A N 1
ATOM 941 C CA . GLU A 1 115 ? 12.635 -9.688 -8.955 1.00 83.12 115 GLU A CA 1
ATOM 942 C C . GLU A 1 115 ? 13.167 -8.996 -10.204 1.00 83.12 115 GLU A C 1
ATOM 944 O O . GLU A 1 115 ? 12.514 -8.967 -11.251 1.00 83.12 115 GLU A O 1
ATOM 949 N N . GLU A 1 116 ? 14.342 -8.385 -10.087 1.00 65.31 116 GLU A N 1
ATOM 950 C CA . GLU A 1 116 ? 15.043 -7.873 -11.256 1.00 65.31 116 GLU A CA 1
ATOM 951 C C . GLU A 1 116 ? 15.622 -9.073 -12.007 1.00 65.31 116 GLU A C 1
ATOM 953 O O . GLU A 1 116 ? 16.642 -9.643 -11.628 1.00 65.31 116 GLU A O 1
ATOM 958 N N . VAL A 1 117 ? 14.926 -9.492 -13.063 1.00 58.69 117 VAL A N 1
ATOM 959 C CA . VAL A 1 117 ? 15.522 -10.365 -14.071 1.00 58.69 117 VAL A CA 1
ATOM 960 C C . VAL A 1 117 ? 16.551 -9.504 -14.789 1.00 58.69 117 VAL A C 1
ATOM 962 O O . VAL A 1 117 ? 16.175 -8.494 -15.385 1.00 58.69 117 VAL A O 1
ATOM 965 N N . GLU A 1 118 ? 17.835 -9.859 -14.707 1.00 48.06 118 GLU A N 1
ATOM 966 C CA . GLU A 1 118 ? 18.852 -9.275 -15.581 1.00 48.06 118 GLU A CA 1
ATOM 967 C C . GLU A 1 118 ? 18.388 -9.496 -17.027 1.00 48.06 118 GLU A C 1
ATOM 969 O O . GLU A 1 118 ? 18.498 -10.594 -17.575 1.00 48.06 118 GLU A O 1
ATOM 974 N N . GLU A 1 119 ? 17.806 -8.466 -17.649 1.00 44.06 119 GLU A N 1
ATOM 975 C CA . GLU A 1 119 ? 17.619 -8.452 -19.091 1.00 44.06 119 GLU A CA 1
ATOM 976 C C . GLU A 1 119 ? 19.028 -8.544 -19.671 1.00 44.06 119 GLU A C 1
ATOM 978 O O . GLU A 1 119 ? 19.809 -7.594 -19.589 1.00 44.06 119 GLU A O 1
ATOM 983 N N . ALA A 1 120 ? 19.376 -9.716 -20.208 1.00 42.16 120 ALA A N 1
ATOM 984 C CA . ALA A 1 120 ? 20.581 -9.891 -20.991 1.00 42.16 120 ALA A CA 1
ATOM 985 C C . ALA A 1 120 ? 20.567 -8.802 -22.064 1.00 42.16 120 ALA A C 1
ATOM 987 O O . ALA A 1 120 ? 19.794 -8.867 -23.023 1.00 42.16 120 ALA A O 1
ATOM 988 N N . SER A 1 121 ? 21.392 -7.773 -21.874 1.00 42.66 121 SER A N 1
ATOM 989 C CA . SER A 1 121 ? 21.607 -6.734 -22.861 1.00 42.66 121 SER A CA 1
ATOM 990 C C . SER A 1 121 ? 22.305 -7.397 -24.042 1.00 42.66 121 SER A C 1
ATOM 992 O O . SER A 1 121 ? 23.533 -7.408 -24.141 1.00 42.66 121 SER A O 1
ATOM 994 N N . ALA A 1 122 ? 21.529 -8.014 -24.927 1.00 42.06 122 ALA A N 1
ATOM 995 C CA . ALA A 1 122 ? 21.999 -8.410 -26.233 1.00 42.06 122 ALA A CA 1
ATOM 996 C C . ALA A 1 122 ? 22.243 -7.105 -26.990 1.00 42.06 122 ALA A C 1
ATOM 998 O O . ALA A 1 122 ? 21.358 -6.568 -27.656 1.00 42.06 122 ALA A O 1
ATOM 999 N N . ALA A 1 123 ? 23.444 -6.550 -26.815 1.00 40.94 123 ALA A N 1
ATOM 1000 C CA . ALA A 1 123 ? 23.953 -5.520 -27.694 1.00 40.94 123 ALA A CA 1
ATOM 1001 C C . ALA A 1 123 ? 23.754 -6.024 -29.132 1.00 40.94 123 ALA A C 1
ATOM 1003 O O . ALA A 1 123 ? 24.084 -7.185 -29.408 1.00 40.94 123 ALA A O 1
ATOM 1004 N N . PRO A 1 124 ? 23.195 -5.214 -30.045 1.00 48.75 124 PRO A N 1
ATOM 1005 C CA . PRO A 1 124 ? 23.089 -5.629 -31.430 1.00 48.75 124 PRO A CA 1
ATOM 1006 C C . PRO A 1 124 ? 24.510 -5.902 -31.921 1.00 48.75 124 PRO A C 1
ATOM 1008 O O . PRO A 1 124 ? 25.339 -4.993 -31.962 1.00 48.75 124 PRO A O 1
ATOM 1011 N N . GLN A 1 125 ? 24.815 -7.164 -32.235 1.00 50.16 125 GLN A N 1
ATOM 1012 C CA . GLN A 1 125 ? 26.065 -7.504 -32.898 1.00 50.16 125 GLN A CA 1
ATOM 1013 C C . GLN A 1 125 ? 26.104 -6.691 -34.188 1.00 50.16 125 GLN A C 1
ATOM 1015 O O . GLN A 1 125 ? 25.259 -6.864 -35.071 1.00 50.16 125 GLN A O 1
ATOM 1020 N N . ALA A 1 126 ? 27.052 -5.758 -34.264 1.00 48.88 126 ALA A N 1
ATOM 1021 C CA . ALA A 1 126 ? 27.349 -5.057 -35.493 1.00 48.88 126 ALA A CA 1
ATOM 1022 C C . ALA A 1 126 ? 27.631 -6.122 -36.558 1.00 48.88 126 ALA A C 1
ATOM 1024 O O . ALA A 1 126 ? 28.573 -6.902 -36.433 1.00 48.88 126 ALA A O 1
ATOM 1025 N N . ARG A 1 127 ? 26.778 -6.192 -37.583 1.00 49.72 127 ARG A N 1
ATOM 1026 C CA . ARG A 1 127 ? 27.099 -6.930 -38.803 1.00 49.72 127 ARG A CA 1
ATOM 1027 C C . ARG A 1 127 ? 28.336 -6.268 -39.396 1.00 49.72 127 ARG A C 1
ATOM 1029 O O . ARG A 1 127 ? 28.231 -5.165 -39.929 1.00 49.72 127 ARG A O 1
ATOM 1036 N N . GLU A 1 128 ? 29.482 -6.933 -39.313 1.00 48.38 128 GLU A N 1
ATOM 1037 C CA . GLU A 1 128 ? 30.600 -6.626 -40.196 1.00 48.38 128 GLU A CA 1
ATOM 1038 C C . GLU A 1 128 ? 30.120 -6.862 -41.633 1.00 48.38 128 GLU A C 1
ATOM 1040 O O . GLU A 1 128 ? 29.809 -7.983 -42.036 1.00 48.38 128 GLU A O 1
ATOM 1045 N N . MET A 1 129 ? 29.961 -5.773 -42.381 1.00 48.03 129 MET A N 1
ATOM 1046 C CA . MET A 1 129 ? 29.734 -5.822 -43.821 1.00 48.03 129 MET A CA 1
ATOM 1047 C C . MET A 1 129 ? 31.114 -5.830 -44.484 1.00 48.03 129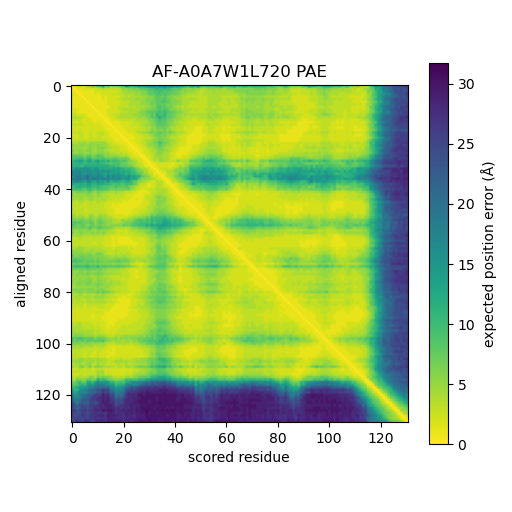 MET A C 1
ATOM 1049 O O . MET A 1 129 ? 31.879 -4.892 -44.250 1.00 48.03 129 MET A O 1
ATOM 1053 N N . PRO A 1 130 ? 31.456 -6.854 -45.283 1.00 56.06 130 PRO A N 1
ATOM 1054 C CA . PRO A 1 130 ? 32.730 -6.885 -45.979 1.00 56.06 130 PRO A CA 1
ATOM 1055 C C . PRO A 1 130 ? 32.707 -5.884 -47.139 1.00 56.06 130 PRO A C 1
ATOM 1057 O O . PRO A 1 130 ? 31.826 -5.959 -47.998 1.00 56.06 130 PRO A O 1
ATOM 1060 N N . PHE A 1 131 ? 33.695 -4.992 -47.173 1.00 50.34 131 PHE A N 1
ATOM 1061 C CA . PHE A 1 131 ? 34.190 -4.354 -48.392 1.00 50.34 131 PHE A CA 1
ATOM 1062 C C . PHE A 1 131 ? 35.714 -4.357 -48.364 1.00 50.34 131 PHE A C 1
ATOM 1064 O O . PHE A 1 131 ? 36.276 -3.928 -47.331 1.00 50.34 131 PHE A O 1
#

pLDDT: mean 87.25, std 14.87, range [40.94, 97.62]

Foldseek 3Di:
DEPVVVVVCVVVVFDKAKFFWADKFKDKDWDQDPVPRDIDIFIKMWTWTWHDDPNDIAIETEIETDDPVQPDRVSVRVPPPDDGRFIKMFTFPDWDDDPRHIYTYGDPVGIGHYDPDPPPPPPPPPPPDDD

Solvent-accessible surface area (backbone atoms only — not comparable to full-atom values): 7777 Å² total; per-residue (Å²): 82,44,73,67,58,53,49,50,44,44,74,76,70,52,50,69,46,66,27,33,30,67,48,72,52,48,42,84,45,69,51,67,41,85,88,78,70,47,78,47,74,45,39,33,38,44,36,37,34,39,27,79,51,97,93,41,85,42,59,36,43,32,37,35,79,54,61,85,86,48,82,47,49,68,62,53,50,71,67,66,84,78,55,66,75,38,51,31,38,36,31,33,76,49,72,49,78,56,97,94,38,38,39,32,33,48,36,94,86,35,71,44,60,55,47,82,71,81,73,79,80,75,67,80,76,76,77,85,74,92,128

Mean predicted aligned error: 8.24 Å

Secondary structure (DSSP, 8-state):
--HHHHHHHHHTT--EEEEEEEEEEEEEEEEE-TTT-PEEEEEEEEEEEEEEETTEEEEEEEEEEPPTT--SHHHHHHT--PPTT-EEEEEEEEEEEETTEEEEEEEEEEEEE------------------

Radius of gyration: 19.98 Å; Cα contacts (8 Å, |Δi|>4): 229; chains: 1; bounding box: 60×30×68 Å

Sequence (131 aa):
MTRAELLEEVLQGVLLIVGEYRGSHAEQAGYVDRKFGNVINYIRAIHLAECSWHGHIDRVMITQRFPEQVASIEQAQATFNYKRGGRYVFYIDWFKRERGQTFASLNDWGIEVIEEVEEASAAPQAREMPF